Protein AF-A0A7J9FR59-F1 (afdb_monomer_lite)

Structure (mmCIF, N/CA/C/O backbone):
data_AF-A0A7J9FR59-F1
#
_entry.id   AF-A0A7J9FR59-F1
#
loop_
_atom_site.group_PDB
_atom_site.id
_atom_site.type_symbol
_atom_site.label_atom_id
_atom_site.label_alt_id
_atom_site.label_comp_id
_atom_site.label_asym_id
_atom_site.label_entity_id
_atom_site.label_seq_id
_atom_site.pdbx_PDB_ins_code
_atom_site.Cartn_x
_atom_site.Cartn_y
_atom_site.Cartn_z
_atom_site.occupancy
_atom_site.B_iso_or_equiv
_atom_site.auth_seq_id
_atom_site.auth_comp_id
_atom_site.auth_asym_id
_atom_site.auth_atom_id
_atom_site.pdbx_PDB_model_num
ATOM 1 N N . MET A 1 1 ? 15.427 -19.275 -19.532 1.00 58.72 1 MET A N 1
ATOM 2 C CA . MET A 1 1 ? 14.430 -18.297 -20.026 1.00 58.72 1 MET A CA 1
ATOM 3 C C . MET A 1 1 ? 15.113 -17.372 -21.028 1.00 58.72 1 MET A C 1
ATOM 5 O O . MET A 1 1 ? 15.735 -16.406 -20.618 1.00 58.72 1 MET A O 1
ATOM 9 N N . GLY A 1 2 ? 15.095 -17.702 -22.323 1.00 68.62 2 GLY A N 1
ATOM 10 C CA . GLY A 1 2 ? 15.823 -16.978 -23.386 1.00 68.62 2 GLY A CA 1
ATOM 11 C C . GLY A 1 2 ? 15.203 -15.633 -23.788 1.00 68.62 2 GLY A C 1
ATOM 12 O O . GLY A 1 2 ? 15.113 -15.326 -24.970 1.00 68.62 2 GLY A O 1
ATOM 13 N N . LEU A 1 3 ? 14.715 -14.870 -22.814 1.00 74.06 3 LEU A N 1
ATOM 14 C CA . LEU A 1 3 ? 14.190 -13.526 -23.009 1.00 74.06 3 LEU A CA 1
ATOM 15 C C . LEU A 1 3 ? 15.331 -12.520 -22.864 1.00 74.06 3 LEU A C 1
ATOM 17 O O . LEU A 1 3 ? 16.147 -12.633 -21.952 1.00 74.06 3 LEU A O 1
ATOM 21 N N . SER A 1 4 ? 15.382 -11.520 -23.743 1.00 79.12 4 SER A N 1
ATOM 22 C CA . SER A 1 4 ? 16.393 -10.467 -23.664 1.00 79.12 4 SER A CA 1
ATOM 23 C C . SER A 1 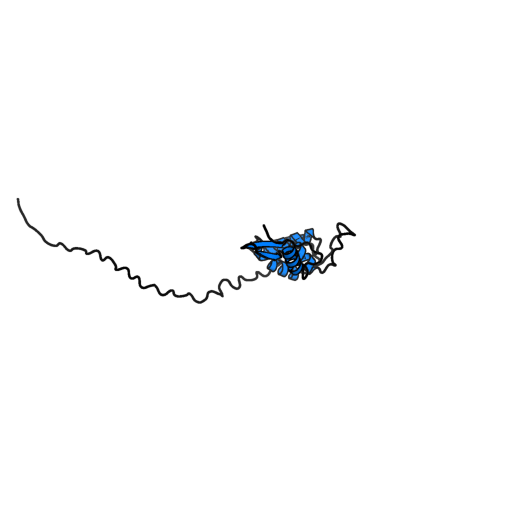4 ? 16.167 -9.604 -22.411 1.00 79.12 4 SER A C 1
ATOM 25 O O . SER A 1 4 ? 15.122 -8.947 -22.331 1.00 79.12 4 SER A O 1
ATOM 27 N N . PRO A 1 5 ? 17.136 -9.517 -21.480 1.00 83.06 5 PRO A N 1
ATOM 28 C CA . PRO A 1 5 ? 16.997 -8.717 -20.260 1.00 83.06 5 PRO A CA 1
ATOM 29 C C . PRO A 1 5 ? 16.772 -7.227 -20.538 1.00 83.06 5 PRO A C 1
ATOM 31 O O . PRO A 1 5 ? 16.084 -6.558 -19.777 1.00 83.06 5 PRO A O 1
ATOM 34 N N . LYS A 1 6 ? 17.306 -6.722 -21.660 1.00 84.81 6 LYS A N 1
ATOM 35 C CA . LYS A 1 6 ? 17.142 -5.324 -22.085 1.00 84.81 6 LYS A CA 1
ATOM 36 C C . LYS A 1 6 ? 15.676 -4.962 -22.344 1.00 84.81 6 LYS A C 1
ATOM 38 O O . LYS A 1 6 ? 15.198 -3.989 -21.779 1.00 84.81 6 LYS A O 1
ATOM 43 N N . LYS A 1 7 ? 14.948 -5.784 -23.112 1.00 83.19 7 LYS A N 1
ATOM 44 C CA . LYS A 1 7 ? 13.527 -5.532 -23.422 1.00 83.19 7 LYS A CA 1
ATOM 45 C C . LYS A 1 7 ? 12.656 -5.569 -22.166 1.00 83.19 7 LYS A C 1
ATOM 47 O O . LYS A 1 7 ? 11.886 -4.653 -21.933 1.00 83.19 7 LYS A O 1
ATOM 52 N N . ILE A 1 8 ? 12.859 -6.571 -21.305 1.00 83.69 8 ILE A N 1
ATOM 53 C CA . ILE A 1 8 ? 12.126 -6.671 -20.033 1.00 83.69 8 ILE A CA 1
ATOM 54 C C . ILE A 1 8 ? 12.441 -5.474 -19.125 1.00 83.69 8 ILE A C 1
ATOM 56 O O . ILE A 1 8 ? 11.540 -4.939 -18.490 1.00 83.69 8 ILE A O 1
ATOM 60 N N . GLY A 1 9 ? 13.702 -5.037 -19.071 1.00 85.31 9 GLY A N 1
ATOM 61 C CA . GLY A 1 9 ? 14.099 -3.858 -18.302 1.00 85.31 9 GLY A CA 1
ATOM 62 C C . GLY A 1 9 ? 13.425 -2.574 -18.789 1.00 85.31 9 GLY A C 1
ATOM 63 O O . GLY A 1 9 ? 12.945 -1.796 -17.970 1.00 85.31 9 GLY A O 1
ATOM 64 N N . GLU A 1 10 ? 13.340 -2.374 -20.106 1.00 85.00 10 GLU A N 1
ATOM 65 C CA . GLU A 1 10 ? 12.640 -1.231 -20.702 1.00 85.00 10 GLU A CA 1
ATOM 66 C C . GLU A 1 10 ? 11.130 -1.267 -20.443 1.00 85.00 10 GLU A C 1
ATOM 68 O O . GLU A 1 10 ? 10.549 -0.237 -20.107 1.00 85.00 10 GLU A O 1
ATOM 73 N N . ASP A 1 11 ? 10.493 -2.433 -20.555 1.00 83.75 11 ASP A N 1
ATOM 74 C CA . ASP A 1 11 ? 9.050 -2.574 -20.331 1.00 83.75 11 ASP A CA 1
ATOM 75 C C . ASP A 1 11 ? 8.687 -2.377 -18.851 1.00 83.75 11 ASP A C 1
ATOM 77 O O . ASP A 1 11 ? 7.746 -1.647 -18.534 1.00 83.75 11 ASP A O 1
ATOM 81 N N . ILE A 1 12 ? 9.503 -2.910 -17.931 1.00 84.12 12 ILE A N 1
ATOM 82 C CA . ILE A 1 12 ? 9.369 -2.631 -16.494 1.00 84.12 12 ILE A CA 1
ATOM 83 C C . ILE A 1 12 ? 9.545 -1.136 -16.222 1.00 84.12 12 ILE A C 1
ATOM 85 O O . ILE A 1 12 ? 8.762 -0.560 -15.466 1.00 84.12 12 ILE A O 1
ATOM 89 N N . ALA A 1 13 ? 10.546 -0.487 -16.823 1.00 82.12 13 ALA A N 1
ATOM 90 C CA . ALA A 1 13 ? 10.777 0.939 -16.623 1.00 82.12 13 ALA A CA 1
ATOM 91 C C . ALA A 1 13 ? 9.597 1.779 -17.136 1.00 82.12 13 ALA A C 1
ATOM 93 O O . ALA A 1 13 ? 9.159 2.683 -16.436 1.00 82.12 13 ALA A O 1
ATOM 94 N N . LYS A 1 14 ? 9.024 1.461 -18.303 1.00 82.00 14 LYS A N 1
ATOM 95 C CA . LYS A 1 14 ? 7.859 2.178 -18.853 1.00 82.00 14 LYS A CA 1
ATOM 96 C C . LYS A 1 14 ? 6.619 2.069 -17.964 1.00 82.00 14 LYS A C 1
ATOM 98 O O . LYS A 1 14 ? 5.933 3.073 -17.775 1.00 82.00 14 LYS A O 1
ATOM 103 N N . GLU A 1 15 ? 6.330 0.884 -17.426 1.00 80.88 15 GLU A N 1
ATOM 104 C CA . GLU A 1 15 ? 5.170 0.678 -16.548 1.00 80.88 15 GLU A CA 1
ATOM 105 C C . GLU A 1 15 ? 5.378 1.262 -15.145 1.00 80.88 15 GLU A C 1
ATOM 107 O O . GLU A 1 15 ? 4.453 1.825 -14.565 1.00 80.88 15 GLU A O 1
ATOM 112 N N . THR A 1 16 ? 6.590 1.168 -14.591 1.00 79.31 16 THR A N 1
ATOM 113 C CA . THR A 1 16 ? 6.862 1.622 -13.216 1.00 79.31 16 THR A CA 1
ATOM 114 C C . THR A 1 16 ? 7.204 3.110 -13.118 1.00 79.31 16 THR A C 1
ATOM 116 O O . THR A 1 16 ? 6.874 3.740 -12.115 1.00 79.31 16 THR A O 1
ATOM 119 N N . ALA A 1 17 ? 7.814 3.712 -14.144 1.00 70.50 17 ALA A N 1
ATOM 120 C CA . ALA A 1 17 ? 8.339 5.078 -14.056 1.00 70.50 17 ALA A CA 1
ATOM 121 C C . ALA A 1 17 ? 7.264 6.170 -13.971 1.00 70.50 17 ALA A C 1
ATOM 123 O O . ALA A 1 17 ? 7.570 7.260 -13.495 1.00 70.50 17 ALA A O 1
ATOM 124 N N . LYS A 1 18 ? 6.031 5.910 -14.427 1.00 70.00 18 LYS A N 1
ATOM 125 C CA . LYS A 1 18 ? 4.971 6.934 -14.455 1.00 70.00 18 LYS A CA 1
ATOM 126 C C . LYS A 1 18 ? 4.386 7.219 -13.075 1.00 70.00 18 LYS A C 1
ATOM 128 O O . LYS A 1 18 ? 4.185 8.376 -12.731 1.00 70.00 18 LYS A O 1
ATOM 133 N N . GLU A 1 19 ? 4.119 6.175 -12.295 1.00 70.81 19 GLU A N 1
ATOM 134 C CA . GLU A 1 19 ? 3.367 6.300 -11.038 1.00 70.81 19 GLU A CA 1
ATOM 135 C C . GLU A 1 19 ? 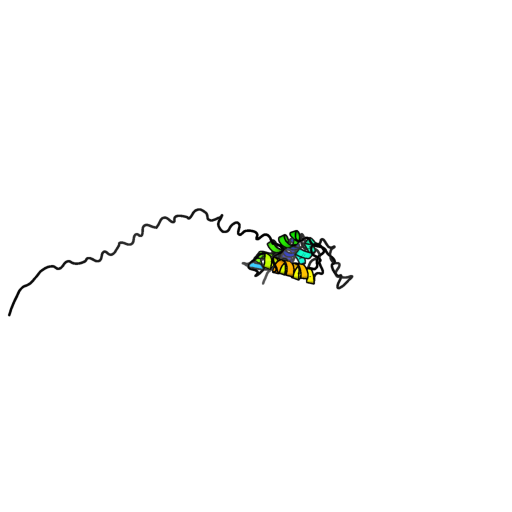4.178 5.981 -9.780 1.00 70.81 19 GLU A C 1
ATOM 137 O O . GLU A 1 19 ? 3.741 6.315 -8.682 1.00 70.81 19 GLU A O 1
ATOM 142 N N . TRP A 1 20 ? 5.345 5.344 -9.914 1.00 74.75 20 TRP A N 1
ATOM 143 C CA . TRP A 1 20 ? 6.057 4.735 -8.783 1.00 74.75 20 TRP A CA 1
ATOM 144 C C . TRP A 1 20 ? 7.499 5.217 -8.626 1.00 74.75 20 TRP A C 1
ATOM 146 O O . TRP A 1 20 ? 8.346 4.535 -8.042 1.00 74.75 20 TRP A O 1
ATOM 156 N N . LYS A 1 21 ? 7.802 6.399 -9.159 1.00 67.94 21 LYS A N 1
ATOM 157 C CA . LYS A 1 21 ? 9.144 6.970 -9.104 1.00 67.94 21 LYS A CA 1
ATOM 158 C C . LYS A 1 21 ? 9.554 7.236 -7.645 1.00 67.94 21 LYS A C 1
ATOM 160 O O . LYS A 1 21 ? 8.764 7.705 -6.834 1.00 67.94 21 LYS A O 1
ATOM 165 N N . GLY A 1 22 ? 10.770 6.823 -7.282 1.00 70.06 22 GLY A N 1
ATOM 166 C CA . GLY A 1 22 ? 11.289 6.938 -5.911 1.00 70.06 22 GLY A CA 1
ATOM 167 C C . GLY A 1 22 ? 10.791 5.876 -4.915 1.00 70.06 22 GLY A C 1
ATOM 168 O O . GLY A 1 22 ? 11.334 5.779 -3.812 1.00 70.06 22 GLY A O 1
ATOM 169 N N . LEU A 1 23 ? 9.831 5.026 -5.296 1.00 74.12 23 LEU A N 1
ATOM 170 C CA . LEU A 1 23 ? 9.266 3.968 -4.453 1.00 74.12 23 LEU A CA 1
ATOM 171 C C . LEU A 1 23 ? 9.738 2.580 -4.903 1.00 74.12 23 LEU A C 1
ATOM 173 O O . LEU A 1 23 ? 9.940 2.307 -6.084 1.00 74.12 23 LEU A O 1
ATOM 177 N N . ARG A 1 24 ? 9.921 1.661 -3.945 1.00 72.00 24 ARG A N 1
ATOM 178 C CA . ARG A 1 24 ? 10.180 0.251 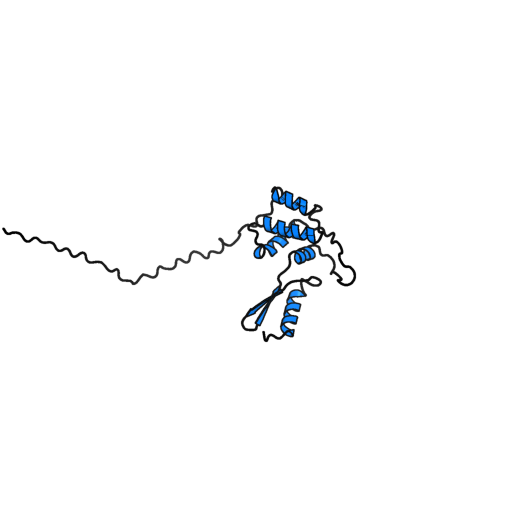-4.273 1.00 72.00 24 ARG A CA 1
ATOM 179 C C . ARG A 1 24 ? 8.856 -0.445 -4.535 1.00 72.00 24 ARG A C 1
ATOM 181 O O . ARG A 1 24 ? 8.066 -0.607 -3.608 1.00 72.00 24 ARG A O 1
ATOM 188 N N . VAL A 1 25 ? 8.666 -0.909 -5.763 1.00 78.88 25 VAL A N 1
ATOM 189 C CA . VAL A 1 25 ? 7.469 -1.649 -6.164 1.00 78.88 25 VAL A CA 1
ATOM 190 C C . VAL A 1 25 ? 7.851 -3.034 -6.659 1.00 78.88 25 VAL A C 1
ATOM 192 O O . VAL A 1 25 ? 8.896 -3.226 -7.283 1.00 78.88 25 VAL A O 1
ATOM 195 N N . THR A 1 26 ? 7.025 -4.017 -6.318 1.00 80.88 26 THR A N 1
ATOM 196 C CA . THR A 1 26 ? 7.175 -5.393 -6.773 1.00 80.88 26 THR A CA 1
ATOM 197 C C . THR A 1 26 ? 6.426 -5.585 -8.084 1.00 80.88 26 THR A C 1
ATOM 199 O O . THR A 1 26 ? 5.358 -5.022 -8.322 1.00 80.88 26 THR A O 1
ATOM 202 N N . VAL A 1 27 ? 7.007 -6.386 -8.967 1.00 83.94 27 VAL A N 1
ATOM 203 C CA . VAL A 1 27 ? 6.471 -6.614 -10.305 1.00 83.94 27 VAL A CA 1
ATOM 204 C C . VAL A 1 27 ? 6.234 -8.104 -10.472 1.00 83.94 27 VAL A C 1
ATOM 206 O O . VAL A 1 27 ? 7.119 -8.915 -10.194 1.00 83.94 27 VAL A O 1
ATOM 209 N N . LYS A 1 28 ? 5.032 -8.472 -10.912 1.00 84.81 28 LYS A N 1
ATOM 210 C CA . LYS A 1 28 ? 4.695 -9.840 -11.290 1.00 84.81 28 LYS A CA 1
ATOM 211 C C . LYS A 1 28 ? 4.943 -9.989 -12.783 1.00 84.81 28 LYS A C 1
ATOM 213 O O . LYS A 1 28 ? 4.293 -9.341 -13.597 1.00 84.81 28 LYS A O 1
ATOM 218 N N . LEU A 1 29 ? 5.888 -10.853 -13.133 1.00 85.38 29 LEU A N 1
ATOM 219 C CA . LEU A 1 29 ? 6.177 -11.211 -14.516 1.00 85.38 29 LEU A CA 1
ATOM 220 C C . LEU A 1 29 ? 5.442 -12.509 -14.843 1.00 85.38 29 LEU A C 1
ATOM 222 O O . LEU A 1 29 ? 5.755 -13.557 -14.280 1.00 85.38 29 LEU A O 1
ATOM 226 N N . THR A 1 30 ? 4.464 -12.442 -15.743 1.00 86.00 30 THR A N 1
ATOM 227 C CA . THR A 1 30 ? 3.792 -13.637 -16.271 1.00 86.00 30 THR A CA 1
ATOM 228 C C . THR A 1 30 ? 4.413 -13.965 -17.619 1.00 86.00 30 THR A C 1
ATOM 230 O O . THR A 1 30 ? 4.320 -13.176 -18.556 1.00 86.00 30 THR A O 1
ATOM 233 N N . VAL A 1 31 ? 5.078 -15.115 -17.717 1.00 84.50 31 VAL A N 1
ATOM 234 C CA . VAL A 1 31 ? 5.711 -15.561 -18.963 1.00 84.50 31 VAL A CA 1
ATOM 235 C C . VAL A 1 31 ? 4.776 -16.532 -19.672 1.00 84.50 31 VAL A C 1
ATOM 237 O O . VAL A 1 31 ? 4.457 -17.587 -19.132 1.00 84.50 31 VAL A O 1
ATOM 240 N N . GLN A 1 32 ? 4.365 -16.192 -20.890 1.00 84.50 32 GLN A N 1
ATOM 241 C CA . GLN A 1 32 ? 3.609 -17.072 -21.783 1.00 84.50 32 GLN A CA 1
ATOM 242 C C . GLN A 1 32 ? 4.302 -17.087 -23.144 1.00 84.50 32 GLN A C 1
ATOM 244 O O . GLN A 1 32 ? 4.684 -16.037 -23.646 1.00 84.50 32 GLN A O 1
ATOM 249 N N . ASN A 1 33 ? 4.517 -18.266 -23.736 1.00 86.62 33 ASN A N 1
ATOM 250 C CA . ASN A 1 33 ? 5.099 -18.413 -25.081 1.00 86.62 33 ASN A CA 1
ATOM 251 C C . ASN A 1 33 ? 6.378 -17.578 -25.327 1.00 86.62 33 ASN A C 1
ATOM 253 O O . ASN A 1 33 ? 6.542 -16.967 -26.379 1.00 86.62 33 ASN A O 1
ATOM 257 N N . ARG A 1 34 ? 7.296 -17.531 -24.344 1.00 76.50 34 ARG A N 1
ATOM 258 C CA . ARG A 1 34 ? 8.530 -16.708 -24.368 1.00 76.50 34 ARG A CA 1
ATOM 259 C C . ARG A 1 34 ? 8.295 -15.198 -24.535 1.00 76.50 34 ARG A C 1
ATOM 261 O O . ARG A 1 34 ? 9.217 -14.488 -24.919 1.00 76.50 34 ARG A O 1
ATOM 268 N N . GLN A 1 35 ? 7.106 -14.703 -24.213 1.00 79.12 35 GLN A N 1
ATOM 269 C CA . GLN A 1 35 ? 6.797 -13.288 -24.048 1.00 79.12 35 GLN A CA 1
ATOM 270 C C . GLN A 1 35 ? 6.524 -13.025 -22.566 1.00 79.12 35 GLN A C 1
ATOM 272 O O . GLN A 1 35 ? 5.873 -13.823 -21.889 1.00 79.12 35 GLN A O 1
ATOM 277 N N . ALA A 1 36 ? 7.076 -11.935 -22.040 1.00 81.06 36 ALA A N 1
ATOM 278 C CA . ALA A 1 36 ? 6.876 -11.537 -20.654 1.00 81.06 36 ALA A CA 1
ATOM 279 C C . ALA A 1 36 ? 5.806 -10.447 -20.609 1.00 81.06 36 ALA A C 1
ATOM 281 O O . ALA A 1 36 ? 6.012 -9.364 -21.147 1.00 81.06 36 ALA A O 1
ATOM 282 N N . LYS A 1 37 ? 4.678 -10.729 -19.956 1.00 83.19 37 LYS A N 1
ATOM 283 C CA . LYS A 1 37 ? 3.718 -9.701 -19.567 1.00 83.19 37 LYS A CA 1
ATOM 284 C C . LYS A 1 37 ? 4.118 -9.177 -18.197 1.00 83.19 37 LYS A C 1
ATOM 286 O O . LYS A 1 37 ? 4.224 -9.945 -17.235 1.00 83.19 37 LYS A O 1
ATOM 291 N N . VAL A 1 38 ? 4.360 -7.878 -18.134 1.00 83.50 38 VAL A N 1
ATOM 292 C CA . VAL A 1 38 ? 4.685 -7.172 -16.904 1.00 83.50 38 VAL A CA 1
ATOM 293 C C . VAL A 1 38 ? 3.370 -6.739 -16.250 1.00 83.50 38 VAL A C 1
ATOM 295 O O . VAL A 1 38 ? 2.386 -6.419 -16.914 1.00 83.50 38 VAL A O 1
ATOM 298 N N . THR A 1 39 ? 3.262 -6.907 -14.938 1.00 84.00 39 THR A N 1
ATOM 299 C CA . THR A 1 39 ? 2.125 -6.406 -14.167 1.00 84.00 39 THR A CA 1
ATOM 300 C C . THR A 1 39 ? 2.664 -5.855 -12.866 1.00 84.00 39 THR A C 1
ATOM 302 O O . THR A 1 39 ? 3.281 -6.573 -12.073 1.00 84.00 39 THR A O 1
ATOM 305 N N . VAL A 1 40 ? 2.455 -4.563 -12.653 1.00 82.62 40 VAL A N 1
ATOM 306 C CA . VAL A 1 40 ? 2.886 -3.886 -11.436 1.00 82.62 40 VAL A CA 1
ATOM 307 C C . VAL A 1 40 ? 1.947 -4.276 -10.299 1.00 82.62 40 VAL A C 1
ATOM 309 O O . VAL A 1 40 ? 0.728 -4.172 -10.409 1.00 82.62 40 VAL A O 1
ATOM 312 N N . VAL A 1 41 ? 2.525 -4.763 -9.206 1.00 80.50 41 VAL A N 1
ATOM 313 C CA . VAL A 1 41 ? 1.795 -5.225 -8.027 1.00 80.50 41 VAL A CA 1
ATOM 314 C C . VAL A 1 41 ? 2.074 -4.209 -6.917 1.00 80.50 41 VAL A C 1
ATOM 316 O O . VAL A 1 41 ? 3.130 -4.268 -6.287 1.00 80.50 41 VAL A O 1
ATOM 319 N N . PRO A 1 42 ? 1.172 -3.241 -6.670 1.00 80.94 42 PRO A N 1
ATOM 320 C CA . PRO A 1 42 ? 1.433 -2.187 -5.695 1.00 80.94 42 PRO A CA 1
ATOM 321 C C . PRO A 1 42 ? 1.499 -2.764 -4.279 1.00 80.94 42 PRO A C 1
ATOM 323 O O . PRO A 1 42 ? 0.766 -3.695 -3.946 1.00 80.94 42 PRO A O 1
ATOM 326 N N . SER A 1 43 ? 2.385 -2.242 -3.436 1.00 83.44 43 SER A N 1
ATOM 327 C CA . SER A 1 43 ? 2.411 -2.571 -2.005 1.00 83.44 43 SER A CA 1
ATOM 328 C C . SER A 1 43 ? 1.468 -1.643 -1.237 1.00 83.44 43 SER A C 1
ATOM 330 O O . SER A 1 43 ? 1.311 -0.489 -1.630 1.00 83.44 43 SER A O 1
ATOM 332 N N . ALA A 1 44 ? 0.913 -2.112 -0.117 1.00 82.56 44 ALA A N 1
ATOM 333 C CA . ALA A 1 44 ? 0.101 -1.296 0.788 1.00 82.56 44 ALA A CA 1
ATOM 334 C C . ALA A 1 44 ? 0.840 -0.020 1.206 1.00 82.56 44 ALA A C 1
ATOM 336 O O . ALA A 1 44 ? 0.351 1.088 1.016 1.00 82.56 44 ALA A O 1
ATOM 337 N N . ALA A 1 45 ? 2.093 -0.174 1.639 1.00 81.06 45 ALA A N 1
ATOM 338 C CA . ALA A 1 45 ? 2.945 0.951 2.007 1.00 81.06 45 ALA A CA 1
ATOM 339 C C . ALA A 1 45 ? 3.210 1.905 0.829 1.00 81.06 45 ALA A C 1
ATOM 341 O O . ALA A 1 45 ? 3.322 3.107 1.028 1.00 81.06 45 ALA A O 1
ATOM 342 N N . ALA A 1 46 ? 3.290 1.393 -0.405 1.00 81.56 46 ALA A N 1
ATOM 343 C CA . ALA A 1 46 ? 3.509 2.239 -1.578 1.00 81.56 46 ALA A CA 1
ATOM 344 C C . ALA A 1 46 ? 2.274 3.090 -1.910 1.00 81.56 46 ALA A C 1
ATOM 346 O O . ALA A 1 46 ? 2.426 4.236 -2.319 1.00 81.56 46 ALA A O 1
ATOM 347 N N . LEU A 1 47 ? 1.069 2.547 -1.709 1.00 84.12 47 LEU A N 1
ATOM 348 C CA . LEU A 1 47 ? -0.187 3.279 -1.877 1.00 84.12 47 LEU A CA 1
ATOM 349 C C . LEU A 1 47 ? -0.376 4.339 -0.786 1.00 84.12 47 LEU A C 1
ATOM 351 O O . LEU A 1 47 ? -0.740 5.467 -1.097 1.00 84.12 47 LEU A O 1
ATOM 355 N N . VAL A 1 48 ? -0.040 4.014 0.464 1.00 82.31 48 VAL A N 1
ATOM 356 C CA . VAL A 1 48 ? -0.105 4.969 1.583 1.00 82.31 48 VAL A CA 1
ATOM 357 C C . VAL A 1 48 ? 0.875 6.128 1.376 1.00 82.31 48 VAL A C 1
ATOM 359 O O . VAL A 1 48 ? 0.487 7.286 1.476 1.00 82.31 48 VAL A O 1
ATOM 362 N N . ILE A 1 49 ? 2.125 5.851 0.987 1.00 80.75 49 ILE A N 1
ATOM 363 C CA . ILE A 1 49 ? 3.104 6.918 0.705 1.00 80.75 49 ILE A CA 1
ATOM 364 C C . ILE A 1 49 ? 2.672 7.769 -0.504 1.00 80.75 49 ILE A C 1
ATOM 366 O O . ILE A 1 49 ? 2.912 8.975 -0.523 1.00 80.75 49 ILE A O 1
ATOM 370 N N . LYS A 1 50 ? 1.995 7.169 -1.495 1.00 79.44 50 LYS A N 1
ATOM 371 C CA . LYS A 1 50 ? 1.418 7.898 -2.638 1.00 79.44 50 LYS A CA 1
ATOM 372 C C . LYS A 1 50 ? 0.323 8.875 -2.190 1.00 79.44 50 LYS A C 1
ATOM 374 O O . LYS A 1 50 ? 0.316 10.009 -2.662 1.00 79.44 50 LYS A O 1
ATOM 379 N N . ALA A 1 51 ? -0.557 8.463 -1.276 1.00 78.56 51 ALA A N 1
ATOM 380 C CA . ALA A 1 51 ? -1.611 9.319 -0.726 1.00 78.56 51 ALA A CA 1
ATOM 381 C C . ALA A 1 51 ? -1.049 10.476 0.117 1.00 78.56 51 ALA A C 1
ATOM 383 O O . ALA A 1 51 ? -1.524 11.603 0.021 1.00 78.56 51 ALA A O 1
ATOM 384 N N . LEU A 1 52 ? 0.037 10.231 0.854 1.00 74.50 52 LEU A N 1
ATOM 385 C CA . LEU A 1 52 ? 0.687 11.239 1.697 1.00 74.50 52 LEU A CA 1
ATOM 386 C C . LEU A 1 52 ? 1.480 12.299 0.917 1.00 74.50 52 LEU A C 1
ATOM 388 O O . LEU A 1 52 ? 1.914 13.283 1.512 1.00 74.50 52 LEU A O 1
ATOM 392 N N . LYS A 1 53 ? 1.676 12.118 -0.401 1.00 69.62 53 LYS A N 1
ATOM 393 C CA . LYS A 1 53 ? 2.425 13.036 -1.289 1.00 69.62 53 LYS A CA 1
ATOM 394 C C . LYS A 1 53 ? 3.776 13.477 -0.711 1.00 69.62 53 LYS A C 1
ATOM 396 O O . LYS A 1 53 ? 4.251 14.581 -0.979 1.00 69.62 53 LYS A O 1
ATOM 401 N N . GLU A 1 54 ? 4.404 12.625 0.091 1.00 62.38 54 GLU A N 1
ATOM 402 C CA . GLU A 1 54 ? 5.689 12.949 0.692 1.00 62.38 54 GLU A CA 1
ATOM 403 C C . GLU A 1 54 ? 6.793 12.950 -0.379 1.00 62.38 54 GLU A C 1
ATOM 405 O O . GLU A 1 54 ? 6.760 12.139 -1.312 1.00 62.38 54 GLU A O 1
ATOM 410 N N . PRO A 1 55 ? 7.770 13.871 -0.282 1.00 55.44 55 PRO A N 1
ATOM 411 C CA . PRO A 1 55 ? 8.782 14.067 -1.314 1.00 55.44 55 PRO A CA 1
ATOM 412 C C . PRO A 1 55 ? 9.619 12.805 -1.558 1.00 55.44 55 PRO A C 1
ATOM 414 O O . PRO A 1 55 ? 9.911 12.045 -0.630 1.00 55.44 55 PRO A O 1
ATOM 417 N N . GLU A 1 56 ? 10.028 12.606 -2.822 1.00 54.94 56 GLU A N 1
ATOM 418 C CA . GLU A 1 56 ? 10.836 11.465 -3.276 1.00 54.94 56 GLU A CA 1
ATOM 419 C C . GLU A 1 56 ? 11.985 11.186 -2.300 1.00 54.94 56 GLU A C 1
ATOM 421 O O . GLU A 1 56 ? 12.888 12.000 -2.092 1.00 54.94 56 GLU A O 1
ATOM 426 N N . ARG A 1 57 ? 11.945 10.003 -1.682 1.00 59.84 57 ARG A N 1
ATOM 427 C CA . ARG A 1 57 ? 12.913 9.612 -0.665 1.00 59.84 57 ARG A CA 1
ATOM 428 C C . ARG A 1 57 ? 14.316 9.528 -1.257 1.00 59.84 57 ARG A C 1
ATOM 430 O O . ARG A 1 57 ? 14.670 8.571 -1.950 1.00 59.84 57 ARG A O 1
ATOM 437 N N . ASP A 1 58 ? 15.163 10.455 -0.840 1.00 53.25 58 ASP A N 1
ATOM 438 C CA . ASP A 1 58 ? 16.582 10.455 -1.160 1.00 53.25 58 ASP A CA 1
ATOM 439 C C . ASP A 1 58 ? 17.321 9.428 -0.277 1.00 53.25 58 ASP A C 1
ATOM 441 O O . ASP A 1 58 ? 17.730 9.681 0.860 1.00 53.25 58 ASP A O 1
ATOM 445 N N . ARG A 1 59 ? 17.463 8.198 -0.786 1.00 57.00 59 ARG A N 1
ATOM 446 C CA . ARG A 1 59 ? 18.003 7.027 -0.058 1.00 57.00 59 ARG A CA 1
ATOM 447 C C . ARG A 1 59 ? 19.422 7.197 0.508 1.00 57.00 59 ARG A C 1
ATOM 449 O O . ARG A 1 59 ? 19.850 6.349 1.291 1.00 57.00 59 ARG A O 1
ATOM 456 N N . LYS A 1 60 ? 20.159 8.231 0.093 1.00 58.06 60 LYS A N 1
ATOM 457 C CA . LYS A 1 60 ? 21.578 8.431 0.429 1.00 58.06 60 LYS A CA 1
ATOM 458 C C . LYS A 1 60 ? 21.837 9.281 1.675 1.00 58.06 60 LYS A C 1
ATOM 460 O O . LYS A 1 60 ? 22.916 9.141 2.236 1.00 58.06 60 LYS A O 1
ATOM 465 N N . LYS A 1 61 ? 20.906 10.138 2.109 1.00 56.38 61 LYS A N 1
ATOM 466 C CA . LYS A 1 61 ? 21.198 11.138 3.157 1.00 56.38 61 LYS A CA 1
ATOM 467 C C . LYS A 1 61 ? 20.714 10.762 4.554 1.00 56.38 61 LYS A C 1
ATOM 469 O O . LYS A 1 61 ? 21.395 11.088 5.519 1.00 56.38 61 LYS A O 1
ATOM 474 N N . THR A 1 62 ? 19.618 10.018 4.688 1.00 47.41 62 THR A N 1
ATOM 475 C CA . THR A 1 62 ? 19.081 9.718 6.024 1.00 47.41 62 THR A CA 1
ATOM 476 C C . THR A 1 62 ? 18.364 8.374 6.053 1.00 47.41 62 THR A C 1
ATOM 478 O O . THR A 1 62 ? 17.438 8.093 5.287 1.00 47.41 62 THR A O 1
ATOM 481 N N . LYS A 1 63 ? 18.826 7.499 6.949 1.00 53.22 63 LYS A N 1
ATOM 482 C CA . LYS A 1 63 ? 18.147 6.251 7.297 1.00 53.22 63 LYS A CA 1
ATOM 483 C C . LYS A 1 63 ? 17.137 6.583 8.401 1.00 53.22 63 LYS A C 1
ATOM 485 O O . LYS A 1 63 ? 17.498 7.262 9.351 1.00 53.22 63 LYS A O 1
ATOM 490 N N . ASN A 1 64 ? 15.907 6.082 8.278 1.00 54.12 64 ASN A N 1
ATOM 491 C CA . ASN A 1 64 ? 14.875 6.162 9.320 1.00 54.12 64 ASN A CA 1
ATOM 492 C C . ASN A 1 64 ? 14.307 7.572 9.613 1.00 54.12 64 ASN A C 1
ATOM 494 O O . ASN A 1 64 ? 14.229 7.985 10.766 1.00 54.12 64 ASN A O 1
ATOM 498 N N . ILE A 1 65 ? 13.883 8.313 8.583 1.00 55.44 65 ILE A N 1
ATOM 499 C CA . ILE A 1 65 ? 13.024 9.490 8.802 1.00 55.44 65 ILE A CA 1
ATOM 500 C C . ILE A 1 65 ? 11.642 8.965 9.208 1.00 55.44 65 ILE A C 1
ATOM 502 O O . ILE A 1 65 ? 11.076 8.138 8.495 1.00 55.44 65 ILE A O 1
ATOM 506 N N . LYS A 1 66 ? 11.142 9.391 10.373 1.00 57.78 66 LYS A N 1
ATOM 507 C CA . LYS A 1 66 ? 9.764 9.127 10.800 1.00 57.78 66 LYS A CA 1
ATOM 508 C C . LYS A 1 66 ? 8.840 9.960 9.914 1.00 57.78 66 LYS A C 1
ATOM 510 O O . LYS A 1 66 ? 8.989 11.179 9.860 1.00 57.78 66 LYS A O 1
ATOM 515 N N . HIS A 1 67 ? 7.949 9.296 9.196 1.00 58.97 67 HIS A N 1
ATOM 516 C CA . HIS A 1 67 ? 6.974 9.936 8.327 1.00 58.97 67 HIS A CA 1
ATOM 517 C C . HIS A 1 67 ? 5.802 10.402 9.194 1.00 58.97 67 HIS A C 1
ATOM 519 O O . HIS A 1 67 ? 4.980 9.581 9.571 1.00 58.97 67 HIS A O 1
ATOM 525 N N . ASN A 1 68 ? 5.736 11.688 9.552 1.00 61.75 68 ASN A N 1
ATOM 526 C CA . ASN A 1 68 ? 4.578 12.271 10.250 1.00 61.75 68 ASN A CA 1
ATOM 527 C C . ASN A 1 68 ? 3.516 12.713 9.226 1.00 61.75 68 ASN A C 1
ATOM 529 O O . ASN A 1 68 ? 3.113 13.875 9.186 1.00 61.75 68 ASN A O 1
ATOM 533 N N . GLY A 1 69 ? 3.130 11.803 8.336 1.00 69.94 69 GLY A N 1
ATOM 534 C CA . GLY A 1 69 ? 2.092 12.050 7.345 1.00 69.94 69 GLY A CA 1
ATOM 535 C C . GLY A 1 69 ? 0.706 11.834 7.951 1.00 69.94 69 GLY A C 1
ATOM 536 O O . GLY A 1 69 ? 0.481 10.806 8.589 1.00 69.94 69 GLY A O 1
ATOM 537 N N . ASN A 1 70 ? -0.214 12.777 7.742 1.00 81.38 70 ASN A N 1
ATOM 538 C CA . ASN A 1 70 ? -1.625 12.609 8.089 1.00 81.38 70 ASN A CA 1
ATOM 539 C C . ASN A 1 70 ? -2.415 12.182 6.847 1.00 81.38 70 ASN A C 1
ATOM 541 O O . ASN A 1 70 ? -2.310 12.839 5.811 1.00 81.38 70 ASN A O 1
ATOM 545 N N . ILE A 1 71 ? -3.195 11.109 6.955 1.00 83.12 71 ILE A N 1
ATOM 546 C CA . ILE A 1 71 ? -4.071 10.608 5.887 1.00 83.12 71 ILE A CA 1
ATOM 547 C C . ILE A 1 71 ? -5.538 10.710 6.321 1.00 83.12 71 ILE A C 1
ATOM 549 O O . ILE A 1 71 ? -5.833 10.583 7.510 1.00 83.12 71 ILE A O 1
ATOM 553 N N . SER A 1 72 ? -6.445 10.953 5.373 1.00 86.31 72 SER A N 1
ATOM 554 C CA . SER A 1 72 ? -7.886 10.943 5.648 1.00 86.31 72 SER A CA 1
ATOM 555 C C . SER A 1 72 ? -8.432 9.513 5.674 1.00 86.31 72 SER A C 1
ATOM 557 O O . SER A 1 72 ? -7.887 8.622 5.012 1.00 86.31 72 SER A O 1
ATOM 559 N N . LEU A 1 73 ? -9.516 9.264 6.414 1.00 82.06 73 LEU A N 1
ATOM 560 C CA . LEU A 1 73 ? -10.210 7.971 6.358 1.00 82.06 73 LEU A CA 1
ATOM 561 C C . LEU A 1 73 ? -10.727 7.633 4.947 1.00 82.06 73 LEU A C 1
ATOM 563 O O . LEU A 1 73 ? -10.726 6.459 4.572 1.00 82.06 73 LEU A O 1
ATOM 567 N N . ASP A 1 74 ? -11.092 8.632 4.141 1.00 85.31 74 ASP A N 1
ATOM 568 C CA . ASP A 1 74 ? -11.560 8.434 2.764 1.00 85.31 74 ASP A CA 1
ATOM 569 C C . ASP A 1 74 ? -10.457 7.859 1.862 1.00 85.31 74 ASP A C 1
ATOM 571 O O . ASP A 1 74 ? -10.670 6.855 1.176 1.00 85.31 74 ASP A O 1
ATOM 575 N N . ASP A 1 75 ? -9.238 8.402 1.946 1.00 86.06 75 ASP A N 1
ATOM 576 C CA . ASP A 1 75 ? -8.077 7.878 1.213 1.00 86.06 75 ASP A CA 1
ATOM 577 C C . ASP A 1 75 ? -7.764 6.428 1.627 1.00 86.06 75 ASP A C 1
ATOM 579 O O . ASP A 1 75 ? -7.402 5.584 0.802 1.00 86.06 75 ASP A O 1
ATOM 583 N N . VAL A 1 76 ? -7.925 6.101 2.915 1.00 85.69 76 VAL A N 1
ATOM 584 C CA . VAL A 1 76 ? -7.736 4.733 3.424 1.00 85.69 76 VAL A CA 1
ATOM 585 C C . VAL A 1 76 ? -8.766 3.779 2.816 1.00 85.69 76 VAL A C 1
ATOM 587 O O . VAL A 1 76 ? -8.415 2.651 2.453 1.00 85.69 76 VAL A O 1
ATOM 590 N N . ILE A 1 77 ? -10.017 4.216 2.667 1.00 85.94 77 ILE A N 1
ATOM 591 C CA . ILE A 1 77 ? -11.085 3.425 2.047 1.00 85.94 77 ILE A CA 1
ATOM 592 C C . ILE A 1 77 ? -10.793 3.198 0.558 1.00 85.94 77 ILE A C 1
ATOM 594 O O . ILE A 1 77 ? -10.937 2.073 0.073 1.00 85.94 77 ILE A O 1
ATOM 598 N N . GLU A 1 78 ? -10.323 4.209 -0.173 1.00 86.94 78 GLU A N 1
ATOM 599 C CA . GLU A 1 78 ? -9.933 4.055 -1.581 1.00 86.94 78 GLU A CA 1
ATOM 600 C C . GLU A 1 78 ? -8.772 3.068 -1.758 1.00 86.94 78 GLU A C 1
ATOM 602 O O . GLU A 1 78 ? -8.827 2.161 -2.597 1.00 86.94 78 GLU A O 1
ATOM 607 N N . ILE A 1 79 ? -7.738 3.180 -0.919 1.00 86.88 79 ILE A N 1
ATOM 608 C CA . ILE A 1 79 ? -6.603 2.249 -0.915 1.00 86.88 79 ILE A CA 1
ATOM 609 C C . ILE A 1 79 ? -7.081 0.825 -0.603 1.00 86.88 79 ILE A C 1
ATOM 611 O O . ILE A 1 79 ? -6.647 -0.136 -1.251 1.00 86.88 79 ILE A O 1
ATOM 615 N N . ALA A 1 80 ? -7.999 0.676 0.355 1.00 86.75 80 ALA A N 1
ATOM 616 C CA . ALA A 1 80 ? -8.571 -0.613 0.718 1.00 86.75 80 ALA A CA 1
ATOM 617 C C . ALA A 1 80 ? -9.329 -1.259 -0.456 1.00 86.75 80 ALA A C 1
ATOM 619 O O . ALA A 1 80 ? -9.182 -2.462 -0.681 1.00 86.75 80 ALA A O 1
ATOM 620 N N . LYS A 1 81 ? -10.064 -0.483 -1.265 1.00 85.81 81 LYS A N 1
ATOM 621 C CA . LYS A 1 81 ? -10.743 -0.991 -2.473 1.00 85.81 81 LYS A CA 1
ATOM 622 C C . LYS A 1 81 ? -9.755 -1.530 -3.505 1.00 85.81 81 LYS A C 1
ATOM 624 O O . LYS A 1 81 ? -9.934 -2.637 -4.010 1.00 85.81 81 LYS A O 1
ATOM 629 N N . VAL A 1 82 ? -8.666 -0.803 -3.763 1.00 85.81 82 VAL A N 1
ATOM 630 C CA . VAL A 1 82 ? -7.610 -1.242 -4.696 1.00 85.81 82 VAL A CA 1
ATOM 631 C C . VAL A 1 82 ? -6.926 -2.525 -4.210 1.00 85.81 82 VAL A C 1
ATOM 633 O O . VAL A 1 82 ? -6.539 -3.376 -5.014 1.00 85.81 82 VAL A O 1
ATOM 636 N N . MET A 1 83 ? -6.781 -2.693 -2.893 1.00 84.50 83 MET A N 1
ATOM 637 C CA . MET A 1 83 ? -6.150 -3.871 -2.292 1.00 84.50 83 MET A CA 1
ATOM 638 C C . MET A 1 83 ? -7.084 -5.057 -2.053 1.00 84.50 83 MET A C 1
ATOM 640 O O . MET A 1 83 ? -6.590 -6.176 -1.888 1.00 84.50 83 MET A O 1
ATOM 644 N N . LYS A 1 84 ? -8.403 -4.862 -2.121 1.00 82.44 84 LYS A N 1
ATOM 645 C CA . LYS A 1 84 ? -9.408 -5.909 -1.912 1.00 82.44 84 LYS A CA 1
ATOM 646 C C . LYS A 1 84 ? -9.155 -7.225 -2.666 1.00 82.44 84 LYS A C 1
ATOM 648 O O . LYS A 1 84 ? -9.270 -8.263 -2.022 1.00 82.44 84 LYS A O 1
ATOM 653 N N . PRO A 1 85 ? -8.758 -7.255 -3.958 1.00 84.12 85 PRO A N 1
ATOM 654 C CA . PRO A 1 85 ? -8.498 -8.520 -4.655 1.00 84.12 85 PRO A CA 1
ATOM 655 C C . PRO A 1 85 ? -7.263 -9.281 -4.145 1.00 84.12 85 PRO A C 1
ATOM 657 O O . PRO A 1 85 ? -7.081 -10.447 -4.489 1.00 84.12 85 PRO A O 1
ATOM 660 N N . ARG A 1 86 ? -6.385 -8.640 -3.362 1.00 80.94 86 ARG A N 1
ATOM 661 C CA . ARG A 1 86 ? -5.224 -9.290 -2.735 1.00 80.94 86 ARG A CA 1
ATOM 662 C C . ARG A 1 86 ? -5.488 -9.666 -1.281 1.00 80.94 86 ARG A C 1
ATOM 664 O O . ARG A 1 86 ? -4.934 -10.656 -0.808 1.00 80.94 86 ARG A O 1
ATOM 671 N N . SER A 1 87 ? -6.264 -8.859 -0.573 1.00 80.88 87 SER A N 1
ATOM 672 C CA . SER A 1 87 ? -6.582 -9.103 0.828 1.00 80.88 87 SER A CA 1
ATOM 673 C C . SER A 1 87 ? -7.399 -10.382 0.985 1.00 80.88 87 SER A C 1
ATOM 675 O O . SER A 1 87 ? -8.365 -10.614 0.265 1.00 80.88 87 SER A O 1
ATOM 677 N N . MET A 1 88 ? -7.036 -11.207 1.969 1.00 82.38 88 MET A N 1
ATOM 678 C CA . MET A 1 88 ? -7.786 -12.427 2.309 1.00 82.38 88 MET A CA 1
ATOM 679 C C . MET A 1 88 ? -9.003 -12.136 3.206 1.00 82.38 88 MET A C 1
ATOM 681 O O . MET A 1 88 ? -9.713 -13.050 3.623 1.00 82.38 88 MET A O 1
ATOM 685 N N . ALA A 1 89 ? -9.250 -10.863 3.517 1.00 81.56 89 ALA A N 1
ATOM 686 C CA . ALA A 1 89 ? -10.385 -10.421 4.305 1.00 81.56 89 ALA A CA 1
ATOM 687 C C . ALA A 1 89 ? -11.708 -10.608 3.546 1.00 81.56 89 ALA A C 1
ATOM 689 O O . ALA A 1 89 ? -11.863 -10.149 2.410 1.00 81.56 89 ALA A O 1
ATOM 690 N N . LYS A 1 90 ? -12.694 -11.215 4.216 1.00 81.00 90 LYS A N 1
ATOM 691 C CA . LYS A 1 90 ? -14.062 -11.370 3.696 1.00 81.00 90 LYS A CA 1
ATOM 692 C C . LYS A 1 90 ? -14.719 -10.003 3.488 1.00 81.00 90 LYS A C 1
ATOM 694 O O . LYS A 1 90 ? -15.126 -9.670 2.378 1.00 81.00 90 LYS A O 1
ATOM 699 N N . ASP A 1 91 ? -14.651 -9.146 4.499 1.00 83.81 91 ASP A N 1
ATOM 700 C CA . ASP A 1 91 ? -15.299 -7.832 4.494 1.00 83.81 91 ASP A CA 1
ATOM 701 C C . ASP A 1 91 ? -14.320 -6.698 4.176 1.00 83.81 91 ASP A C 1
ATOM 703 O O . ASP A 1 91 ? -13.105 -6.840 4.338 1.00 83.81 91 ASP A O 1
ATOM 707 N N . LEU A 1 92 ? -14.835 -5.557 3.709 1.00 80.88 92 LEU A N 1
ATOM 708 C CA . LEU A 1 92 ? -14.030 -4.343 3.508 1.00 80.88 92 LEU A CA 1
ATOM 709 C C . LEU A 1 92 ? -13.486 -3.800 4.834 1.00 80.88 92 LEU A C 1
ATOM 711 O O . LEU A 1 92 ? -12.354 -3.328 4.872 1.00 80.88 92 LEU A O 1
ATOM 715 N N . ARG A 1 93 ? -14.226 -3.982 5.938 1.00 83.75 93 ARG A N 1
ATOM 716 C CA . ARG A 1 93 ? -13.768 -3.667 7.303 1.00 83.75 93 ARG A CA 1
ATOM 717 C C . ARG A 1 93 ? -12.443 -4.359 7.642 1.00 83.75 93 ARG A C 1
ATOM 719 O O . ARG A 1 93 ? -11.557 -3.742 8.223 1.00 83.75 93 ARG A O 1
ATOM 726 N N . GLY A 1 94 ? -12.282 -5.623 7.244 1.00 86.31 94 GLY A N 1
ATOM 727 C CA . GLY A 1 94 ? -11.032 -6.360 7.450 1.00 86.31 94 GLY A CA 1
ATOM 728 C C . GLY A 1 94 ? -9.880 -5.792 6.619 1.00 86.31 94 GLY A C 1
ATOM 729 O O . GLY A 1 94 ? -8.785 -5.607 7.140 1.00 86.31 94 GLY A O 1
ATOM 730 N N . THR A 1 95 ? -10.140 -5.431 5.361 1.00 86.62 95 THR A N 1
ATOM 731 C CA . THR A 1 95 ? -9.137 -4.799 4.491 1.00 86.62 95 THR A CA 1
ATOM 732 C C . THR A 1 95 ? -8.712 -3.424 5.013 1.00 86.62 95 THR A C 1
ATOM 734 O O . THR A 1 95 ? -7.523 -3.130 5.037 1.00 86.62 95 THR A O 1
ATOM 737 N N . VAL A 1 96 ? -9.644 -2.603 5.506 1.00 87.56 96 VAL A N 1
ATOM 738 C CA . VAL A 1 96 ? -9.321 -1.304 6.121 1.00 87.56 96 VAL A CA 1
ATOM 739 C C . VAL A 1 96 ? -8.413 -1.483 7.343 1.00 87.56 96 VAL A C 1
ATOM 741 O O . VAL A 1 96 ? -7.416 -0.776 7.460 1.00 87.56 96 VAL A O 1
ATOM 744 N N . LYS A 1 97 ? -8.665 -2.483 8.202 1.00 87.06 97 LYS A N 1
ATOM 745 C CA . LYS A 1 97 ? -7.778 -2.798 9.340 1.00 87.06 97 LYS A CA 1
ATOM 746 C C . LYS A 1 97 ? -6.360 -3.186 8.902 1.00 87.06 97 LYS A C 1
ATOM 748 O O . LYS A 1 97 ? -5.398 -2.783 9.550 1.00 87.06 97 LYS A O 1
ATOM 753 N N . GLU A 1 98 ? -6.209 -3.913 7.793 1.00 88.44 98 GLU A N 1
ATOM 754 C CA . GLU A 1 98 ? -4.887 -4.227 7.224 1.00 88.44 98 GLU A CA 1
ATOM 755 C C . GLU A 1 98 ? -4.143 -2.950 6.788 1.00 88.44 98 GLU A C 1
ATOM 757 O O . GLU A 1 98 ? -2.954 -2.786 7.086 1.00 88.44 98 GLU A O 1
ATOM 762 N N . ILE A 1 99 ? -4.837 -2.014 6.128 1.00 88.50 99 ILE A N 1
ATOM 763 C CA . ILE A 1 99 ? -4.245 -0.729 5.723 1.00 88.50 99 ILE A CA 1
ATOM 764 C C . ILE A 1 99 ? -3.850 0.096 6.948 1.00 88.50 99 ILE A C 1
ATOM 766 O O . ILE A 1 99 ? -2.711 0.557 7.019 1.00 88.50 99 ILE A O 1
ATOM 770 N N . LEU A 1 100 ? -4.728 0.205 7.949 1.00 88.06 100 LEU A N 1
ATOM 771 C CA . LEU A 1 100 ? -4.449 0.914 9.203 1.00 88.06 100 LEU A CA 1
ATOM 772 C C . LEU A 1 100 ? -3.250 0.321 9.953 1.00 88.06 100 LEU A C 1
ATOM 774 O O . LEU A 1 100 ? -2.408 1.062 10.460 1.00 88.06 100 LEU A O 1
ATOM 778 N N . GLY A 1 101 ? -3.106 -1.008 9.965 1.00 88.19 101 GLY A N 1
ATOM 779 C CA . GLY A 1 101 ? -1.917 -1.669 10.505 1.00 88.19 101 GLY A CA 1
ATOM 780 C C . GLY A 1 101 ? -0.638 -1.281 9.754 1.00 88.19 101 GLY A C 1
ATOM 781 O O . GLY A 1 101 ? 0.424 -1.112 10.356 1.00 88.19 101 GLY A O 1
ATOM 782 N N . THR A 1 102 ? -0.742 -1.058 8.444 1.00 86.38 102 THR A N 1
ATOM 783 C CA . THR A 1 102 ? 0.377 -0.572 7.631 1.00 86.38 102 THR A CA 1
ATOM 784 C C . THR A 1 102 ? 0.719 0.883 7.972 1.00 86.38 102 THR A C 1
ATOM 786 O O . THR A 1 102 ? 1.903 1.201 8.101 1.00 86.38 102 THR A O 1
ATOM 789 N N . CYS A 1 103 ? -0.278 1.743 8.212 1.00 85.38 103 CYS A N 1
ATOM 790 C CA . CYS A 1 103 ? -0.082 3.136 8.637 1.00 85.38 103 CYS A CA 1
ATOM 791 C C . CYS A 1 103 ? 0.739 3.242 9.934 1.00 85.38 103 CYS A C 1
ATOM 793 O O . CYS A 1 103 ? 1.660 4.054 9.995 1.00 85.38 103 CYS A O 1
ATOM 795 N N . VAL A 1 104 ? 0.509 2.352 10.914 1.00 85.75 104 VAL A N 1
ATOM 796 C CA . VAL A 1 104 ? 1.317 2.269 12.154 1.00 85.75 104 VAL A CA 1
ATOM 797 C C . VAL A 1 104 ? 2.802 2.075 11.836 1.00 85.75 104 VAL A C 1
ATOM 799 O O . VAL A 1 104 ? 3.663 2.724 12.425 1.00 85.75 104 VAL A O 1
ATOM 802 N N . SER A 1 105 ? 3.115 1.167 10.906 1.00 82.31 105 SER A N 1
ATOM 803 C CA . SER A 1 105 ? 4.501 0.827 10.559 1.00 82.31 105 SER A CA 1
ATOM 804 C C . SER A 1 105 ? 5.218 1.927 9.770 1.00 82.31 105 SER A C 1
ATOM 806 O O . SER A 1 105 ? 6.439 2.055 9.868 1.00 82.31 105 SER A O 1
ATOM 808 N N . VAL A 1 106 ? 4.467 2.721 9.002 1.00 80.19 106 VAL A N 1
ATOM 809 C CA . VAL A 1 106 ? 4.992 3.875 8.259 1.00 80.19 106 VAL A CA 1
ATOM 810 C C . VAL A 1 106 ? 5.143 5.093 9.184 1.00 80.19 106 VAL A C 1
ATOM 812 O O . VAL A 1 106 ? 6.076 5.874 8.999 1.00 80.19 106 VAL A O 1
ATOM 815 N N . GLY A 1 107 ? 4.317 5.189 10.232 1.00 77.50 107 GLY A N 1
ATOM 816 C CA . GLY A 1 107 ? 4.306 6.285 11.207 1.00 77.50 107 GLY A CA 1
ATOM 817 C C . GLY A 1 107 ? 3.212 7.326 10.961 1.00 77.50 107 GLY A C 1
ATOM 818 O O . GLY A 1 107 ? 3.289 8.421 11.504 1.00 77.50 107 GLY A O 1
ATOM 819 N N . CYS A 1 108 ? 2.209 6.994 10.149 1.00 79.12 108 CYS A N 1
ATOM 820 C CA . CYS A 1 108 ? 1.180 7.929 9.708 1.00 79.12 108 CYS A CA 1
ATOM 821 C C . CYS A 1 108 ? 0.030 8.015 10.712 1.00 79.12 108 CYS A C 1
ATOM 823 O O . CYS A 1 108 ? -0.421 6.990 11.232 1.00 79.12 108 CYS A O 1
ATOM 825 N N . THR A 1 109 ? -0.478 9.225 10.925 1.00 82.25 109 THR A N 1
ATOM 826 C CA . THR A 1 109 ? -1.721 9.463 11.665 1.00 82.25 109 THR A CA 1
ATOM 827 C C . THR A 1 109 ? -2.900 9.444 10.703 1.00 82.25 109 THR A C 1
ATOM 829 O O . THR A 1 109 ? -2.749 9.772 9.525 1.00 82.25 109 THR A O 1
ATOM 832 N N . VAL A 1 110 ? -4.073 9.051 11.192 1.00 80.50 110 VAL A N 1
ATOM 833 C CA . VAL A 1 110 ? -5.304 9.024 10.395 1.00 80.50 110 VAL A CA 1
ATOM 834 C C . VAL A 1 110 ? -6.290 9.977 11.053 1.00 80.50 110 VAL A C 1
ATOM 836 O O . VAL A 1 110 ? -6.626 9.786 12.220 1.00 80.50 110 VAL A O 1
ATOM 839 N N . ASP A 1 111 ? -6.678 11.039 10.348 1.00 81.88 111 ASP A N 1
ATOM 840 C CA . ASP A 1 111 ? -7.545 12.111 10.867 1.00 81.88 111 ASP A CA 1
ATOM 841 C C . ASP A 1 111 ? -7.130 12.641 12.257 1.00 81.88 111 ASP A C 1
ATOM 843 O O . ASP A 1 111 ? -7.952 12.955 13.116 1.00 81.88 111 ASP A O 1
ATOM 847 N N . GLY A 1 112 ? -5.815 12.727 12.494 1.00 77.31 112 GLY A N 1
ATOM 848 C CA . GLY A 1 112 ? -5.248 13.203 13.760 1.00 77.31 112 GLY A CA 1
ATOM 849 C C . GLY A 1 112 ? -5.393 12.249 14.953 1.00 77.31 112 GLY A C 1
ATOM 850 O O . GLY A 1 112 ? -4.958 12.603 16.047 1.00 77.31 112 GLY A O 1
ATOM 851 N N . LYS A 1 113 ? -5.950 11.048 14.759 1.00 81.12 113 LYS A N 1
ATOM 852 C CA . LYS A 1 113 ? -5.978 9.970 15.756 1.00 81.12 113 LYS A CA 1
ATOM 853 C C . LYS A 1 113 ? -4.865 8.952 15.512 1.00 81.12 113 LYS A C 1
ATOM 855 O O . LYS A 1 113 ? -4.355 8.789 14.395 1.00 81.12 113 LYS A O 1
ATOM 860 N N . ASP A 1 114 ? -4.520 8.221 16.569 1.00 83.25 114 ASP A N 1
ATOM 861 C CA . ASP A 1 114 ? -3.617 7.086 16.473 1.00 83.25 114 ASP A CA 1
ATOM 862 C C . ASP A 1 114 ? -4.301 5.909 15.747 1.00 83.25 114 ASP A C 1
ATOM 864 O O . ASP A 1 114 ? -5.420 5.511 16.087 1.00 83.25 114 ASP A O 1
ATOM 868 N N . PRO A 1 115 ? -3.629 5.269 14.771 1.00 81.75 115 PRO A N 1
ATOM 869 C CA . PRO A 1 115 ? -4.205 4.168 13.995 1.00 81.75 115 PRO A CA 1
ATOM 870 C C . PRO A 1 115 ? -4.522 2.913 14.825 1.00 81.75 115 PRO A C 1
ATOM 872 O O . PRO A 1 115 ? -5.172 2.001 14.315 1.00 81.75 115 PRO A O 1
ATOM 875 N N . LYS A 1 116 ? -4.057 2.830 16.080 1.00 84.56 116 LYS A N 1
ATOM 876 C CA . LYS A 1 116 ? -4.423 1.762 17.025 1.00 84.56 116 LYS A CA 1
ATOM 877 C C . LYS A 1 116 ? -5.802 1.981 17.637 1.00 84.56 116 LYS A C 1
ATOM 879 O O . LYS A 1 116 ? -6.551 1.016 17.756 1.00 84.56 116 LYS A O 1
ATOM 884 N N . ASP A 1 117 ? -6.133 3.222 17.967 1.00 85.62 117 ASP A N 1
ATOM 885 C CA . ASP A 1 117 ? -7.413 3.564 18.585 1.00 85.62 117 ASP A CA 1
ATOM 886 C C . ASP A 1 117 ? -8.525 3.460 17.539 1.00 85.62 117 ASP A C 1
ATOM 888 O O . ASP A 1 117 ? -9.536 2.806 17.767 1.00 85.62 117 ASP A O 1
ATOM 892 N N . LEU A 1 118 ? -8.262 3.920 16.311 1.00 83.12 118 LEU A N 1
ATOM 893 C CA . LEU A 1 118 ? -9.165 3.709 15.174 1.00 83.12 118 LEU A CA 1
ATOM 894 C C . LEU A 1 118 ? -9.408 2.225 14.860 1.00 83.12 118 LEU A C 1
ATOM 896 O O . LEU A 1 118 ? -10.503 1.842 14.455 1.00 83.12 118 LEU A O 1
ATOM 900 N N . GLN A 1 119 ? -8.412 1.353 15.049 1.00 85.38 119 GLN A N 1
ATOM 901 C CA . GLN A 1 119 ? -8.619 -0.090 14.885 1.00 85.38 119 GLN A CA 1
ATOM 902 C C . GLN A 1 119 ? -9.576 -0.666 15.935 1.00 85.38 119 GLN A C 1
ATOM 904 O O . GLN A 1 119 ? -10.301 -1.617 15.621 1.00 85.38 119 GLN A O 1
ATOM 909 N N . GLN A 1 120 ? -9.580 -0.115 17.152 1.00 86.19 120 GLN A N 1
ATOM 910 C CA . GLN A 1 120 ? -10.519 -0.489 18.210 1.00 86.19 120 GLN A CA 1
ATOM 911 C C . GLN A 1 120 ? -11.914 0.060 17.902 1.00 86.19 120 GLN A C 1
ATOM 913 O O . GLN A 1 120 ? -12.832 -0.741 17.788 1.00 86.19 120 GLN A O 1
ATOM 918 N N . GLU A 1 121 ? -12.045 1.345 17.556 1.00 84.50 121 GLU A N 1
ATOM 919 C CA . GLU A 1 121 ? -13.324 1.970 17.160 1.00 84.50 121 GLU A CA 1
ATOM 920 C C . GLU A 1 121 ? -14.006 1.222 15.985 1.00 84.50 121 GLU A C 1
ATOM 922 O O . GLU A 1 121 ? -15.216 0.991 15.980 1.00 84.50 121 GLU A O 1
ATOM 927 N N . ILE A 1 122 ? -13.231 0.741 14.998 1.00 82.88 122 ILE A N 1
ATOM 928 C CA . ILE A 1 122 ? -13.746 -0.081 13.878 1.00 82.88 122 ILE A CA 1
ATOM 929 C C . ILE A 1 122 ? -14.078 -1.520 14.317 1.00 82.88 122 ILE A C 1
ATOM 931 O O . ILE A 1 122 ? -14.874 -2.211 13.675 1.00 82.88 122 ILE A O 1
ATOM 935 N N . SER A 1 123 ? -13.436 -2.032 15.368 1.00 82.25 123 SER A N 1
ATOM 936 C CA . SER A 1 123 ? -13.766 -3.342 15.948 1.00 82.25 123 SER A CA 1
ATOM 937 C C . SER A 1 123 ? -15.041 -3.292 16.781 1.00 82.25 123 SER A C 1
ATOM 939 O O . SER A 1 123 ? -15.838 -4.221 16.682 1.00 82.25 123 SER A O 1
ATOM 941 N N . ASP A 1 124 ? -15.246 -2.193 17.499 1.00 82.44 124 ASP A N 1
ATOM 942 C CA . ASP A 1 124 ? -16.429 -1.929 18.316 1.00 82.44 124 ASP A CA 1
ATOM 943 C C . ASP A 1 124 ? -17.634 -1.513 17.457 1.00 82.44 124 ASP A C 1
ATOM 945 O O . ASP A 1 124 ? -18.785 -1.664 17.863 1.00 82.44 124 ASP A O 1
ATOM 949 N N . GLY A 1 125 ? -17.378 -1.097 16.211 1.00 72.06 125 GLY A N 1
ATOM 950 C CA . GLY A 1 125 ? -18.401 -0.841 15.199 1.00 72.06 125 GLY A CA 1
ATOM 951 C C . GLY A 1 125 ? -18.914 0.596 15.180 1.00 72.06 125 GLY A C 1
ATOM 952 O O . GLY A 1 125 ? -19.943 0.845 14.557 1.00 72.06 125 GLY A O 1
ATOM 953 N N . GLU A 1 126 ? -18.206 1.531 15.818 1.00 61.94 126 GLU A N 1
ATOM 954 C CA . GLU A 1 126 ? -18.556 2.958 15.828 1.00 61.94 126 GLU A CA 1
ATOM 955 C C . GLU A 1 126 ? -18.309 3.633 14.471 1.00 61.94 126 GLU A C 1
ATOM 957 O O . GLU A 1 126 ? -19.030 4.554 14.091 1.00 61.94 126 GLU A O 1
ATOM 962 N N . ILE A 1 127 ? -17.320 3.152 13.710 1.00 62.19 127 ILE A N 1
ATOM 963 C CA . ILE A 1 127 ? -17.015 3.647 12.363 1.00 62.19 127 ILE A CA 1
ATOM 964 C C . ILE A 1 127 ? -17.603 2.683 11.335 1.00 62.19 127 ILE A C 1
ATOM 966 O O . ILE A 1 127 ? -17.087 1.580 11.109 1.00 62.19 127 ILE A O 1
ATOM 970 N N . ASP A 1 128 ? -18.685 3.111 10.6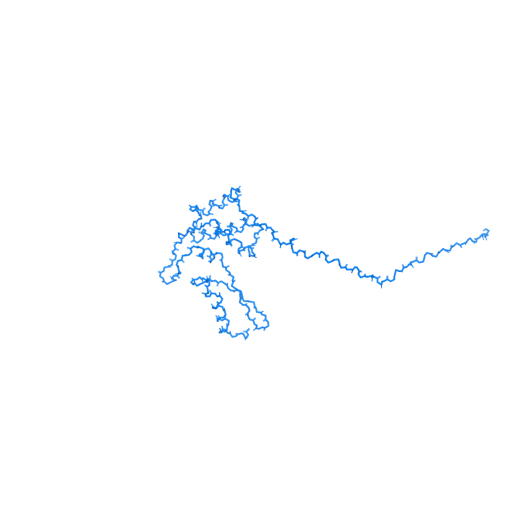88 1.00 57.00 128 ASP A N 1
ATOM 971 C CA . ASP A 1 128 ? -19.297 2.345 9.612 1.00 57.00 128 ASP A CA 1
ATOM 972 C C . ASP A 1 128 ? -18.497 2.525 8.318 1.00 57.00 128 ASP A C 1
ATOM 974 O O . ASP A 1 128 ? -18.588 3.535 7.622 1.00 57.00 128 ASP A O 1
ATOM 978 N N . VAL A 1 129 ? -17.660 1.537 8.003 1.00 61.75 129 VAL A N 1
ATOM 979 C CA . VAL A 1 129 ? -17.023 1.454 6.686 1.00 61.75 129 VAL A CA 1
ATOM 980 C C . VAL A 1 129 ? -18.123 1.126 5.681 1.00 61.75 129 VAL A C 1
ATOM 982 O O . VAL A 1 129 ? -18.746 0.069 5.846 1.00 61.75 129 VAL A O 1
ATOM 985 N N . PRO A 1 130 ? -18.330 1.945 4.630 1.00 60.56 130 PRO A N 1
ATOM 986 C CA . PRO A 1 130 ? -19.290 1.639 3.588 1.00 60.56 130 PRO A CA 1
ATOM 987 C C . PRO A 1 130 ? -18.984 0.243 3.064 1.00 60.56 130 PRO A C 1
ATOM 989 O O . PRO A 1 130 ? -17.921 -0.013 2.486 1.00 60.56 130 PRO A O 1
ATOM 992 N N . LEU A 1 131 ? -19.898 -0.688 3.330 1.00 54.94 131 LEU A N 1
ATOM 993 C CA . LEU A 1 131 ? -19.917 -1.979 2.676 1.00 54.94 131 LEU A CA 1
ATOM 994 C C . LEU A 1 131 ? -20.219 -1.657 1.226 1.00 54.94 131 LEU A C 1
ATOM 996 O O . LEU A 1 131 ? -21.382 -1.557 0.841 1.00 54.94 131 LEU A O 1
ATOM 1000 N N . GLU A 1 132 ? -19.173 -1.393 0.446 1.00 52.06 132 GLU A N 1
ATOM 1001 C CA . GLU A 1 132 ? -19.335 -1.269 -0.982 1.00 52.06 132 GLU A CA 1
ATOM 1002 C C . GLU A 1 132 ? -20.000 -2.561 -1.424 1.00 52.06 132 GLU A C 1
ATOM 1004 O O . GLU A 1 132 ? -19.510 -3.679 -1.215 1.00 52.06 132 GLU A O 1
ATOM 1009 N N . GLN A 1 133 ? -21.233 -2.345 -1.856 1.00 46.19 133 GLN A N 1
ATOM 1010 C CA . GLN A 1 133 ? -22.196 -3.350 -2.193 1.00 46.19 133 GLN A CA 1
ATOM 1011 C C . GLN A 1 133 ? -21.531 -4.306 -3.174 1.00 46.19 133 GLN A C 1
ATOM 1013 O O . GLN A 1 133 ? -20.688 -3.932 -3.990 1.00 46.19 133 GLN A O 1
ATOM 1018 N N . ARG A 1 134 ? -21.946 -5.566 -3.108 1.00 42.53 134 ARG A N 1
ATOM 1019 C CA . ARG A 1 134 ? -21.798 -6.546 -4.185 1.00 42.53 134 ARG A CA 1
ATOM 1020 C C . ARG A 1 134 ? -22.553 -6.051 -5.435 1.00 42.53 134 ARG A C 1
ATOM 1022 O O . ARG A 1 134 ? -23.482 -6.697 -5.903 1.00 42.53 134 ARG A O 1
ATOM 1029 N N . SER A 1 135 ? -22.206 -4.890 -5.968 1.00 39.84 135 SER A N 1
ATOM 1030 C CA . SER A 1 135 ? -22.769 -4.373 -7.200 1.00 39.84 135 SER A CA 1
ATOM 1031 C C . SER A 1 135 ? -22.077 -5.119 -8.330 1.00 39.84 135 SER A C 1
ATOM 1033 O O . SER A 1 135 ? -20.872 -4.992 -8.528 1.00 39.84 135 SER A O 1
ATOM 1035 N N . SER A 1 136 ? -22.862 -5.924 -9.045 1.00 41.09 136 SER A N 1
ATOM 1036 C CA . SER A 1 136 ? -22.486 -6.609 -10.285 1.00 41.09 136 SER A CA 1
ATOM 1037 C C . SER A 1 136 ? -21.757 -7.961 -10.177 1.00 41.09 136 SER A C 1
ATOM 1039 O O . SER A 1 136 ? -20.723 -8.201 -10.791 1.00 41.09 136 SER A O 1
ATOM 1041 N N . TRP A 1 137 ? -22.355 -8.926 -9.472 1.00 40.75 137 TRP A N 1
ATOM 1042 C CA . TRP A 1 137 ? -22.340 -10.318 -9.979 1.00 40.75 137 TRP A CA 1
ATOM 1043 C C . TRP A 1 137 ? -23.747 -10.854 -10.295 1.00 40.75 137 TRP A C 1
ATOM 1045 O O . TRP A 1 137 ? -23.886 -11.938 -10.849 1.00 40.75 137 TRP A O 1
ATOM 1055 N N . MET A 1 138 ? -24.788 -10.069 -9.987 1.00 40.34 138 MET A N 1
ATOM 1056 C CA . MET A 1 138 ? -26.188 -10.422 -10.240 1.00 40.34 138 MET A CA 1
ATOM 1057 C C . MET A 1 138 ? -26.857 -9.536 -11.309 1.00 40.34 138 MET A C 1
ATOM 1059 O O . MET A 1 138 ? -27.912 -9.902 -11.807 1.00 40.34 138 MET A O 1
ATOM 1063 N N . GLU A 1 139 ? -26.227 -8.427 -11.724 1.00 45.97 139 GLU A N 1
ATOM 1064 C CA . GLU A 1 139 ? -26.753 -7.514 -12.763 1.00 45.97 139 GLU A CA 1
ATOM 1065 C C . GLU A 1 139 ? -26.191 -7.764 -14.175 1.00 45.97 139 GLU A C 1
ATOM 1067 O O . GLU A 1 139 ? -26.652 -7.157 -15.135 1.00 45.97 139 GLU A O 1
ATOM 1072 N N . VAL A 1 140 ? -25.237 -8.690 -14.337 1.00 49.50 140 VAL A N 1
ATOM 1073 C CA . VAL A 1 140 ? -24.773 -9.161 -15.659 1.00 49.50 140 VAL A CA 1
ATOM 1074 C C . VAL A 1 140 ? -25.008 -10.663 -15.788 1.00 49.50 140 VAL A C 1
ATOM 1076 O O . VAL A 1 140 ? -24.152 -11.415 -16.247 1.00 49.50 140 VAL A O 1
ATOM 1079 N N . ALA A 1 141 ? -26.181 -11.129 -15.366 1.00 44.19 141 ALA A N 1
ATOM 1080 C CA . ALA A 1 141 ? -26.735 -12.303 -16.014 1.00 44.19 141 ALA A CA 1
ATOM 1081 C C . ALA A 1 141 ? -27.347 -11.799 -17.334 1.00 44.19 141 ALA A C 1
ATOM 1083 O O . ALA A 1 141 ? -28.407 -11.170 -17.285 1.00 44.19 141 ALA A O 1
ATOM 1084 N N . PRO A 1 142 ? -26.726 -12.010 -18.518 1.00 55.34 142 PRO A N 1
ATOM 1085 C CA . PRO A 1 142 ? -27.534 -12.020 -19.731 1.00 55.34 142 PRO A CA 1
ATOM 1086 C C . PRO A 1 142 ? -28.692 -12.984 -19.465 1.00 55.34 142 PRO A C 1
ATOM 1088 O O . PRO A 1 142 ? -28.473 -14.020 -18.828 1.00 55.34 142 PRO A O 1
ATOM 1091 N N . ALA A 1 143 ? -29.907 -12.584 -19.860 1.00 57.31 143 ALA A N 1
ATOM 1092 C CA . ALA A 1 143 ? -31.141 -13.343 -19.660 1.00 57.31 143 ALA A CA 1
ATOM 1093 C C . ALA A 1 143 ? -30.865 -14.848 -19.761 1.00 57.31 143 ALA A C 1
ATOM 1095 O O . ALA A 1 143 ? -30.107 -15.219 -20.665 1.00 57.31 143 ALA A O 1
ATOM 1096 N N . PRO A 1 144 ? -31.418 -15.693 -18.863 1.00 54.09 144 PRO A N 1
ATOM 1097 C CA . PRO A 1 144 ? -31.174 -17.126 -18.908 1.00 54.09 144 PRO A CA 1
ATOM 1098 C C . PRO A 1 144 ? -31.365 -17.563 -20.350 1.00 54.09 144 PRO A C 1
ATOM 1100 O O . PRO A 1 144 ? -32.460 -17.435 -20.901 1.00 54.09 144 PRO A O 1
ATOM 1103 N N . ILE A 1 145 ? -30.266 -17.969 -20.991 1.00 54.81 145 ILE A N 1
ATOM 1104 C CA . ILE A 1 145 ? -30.337 -18.591 -22.298 1.00 54.81 145 ILE A CA 1
ATOM 1105 C C . ILE A 1 145 ? -31.133 -19.845 -21.997 1.00 54.81 145 ILE A C 1
ATOM 1107 O O . ILE A 1 145 ? -30.618 -20.790 -21.400 1.00 54.81 145 ILE A O 1
ATOM 1111 N N . ILE A 1 146 ? -32.425 -19.786 -22.308 1.00 55.22 146 ILE A N 1
ATOM 1112 C CA . ILE A 1 146 ? -33.267 -20.949 -22.490 1.00 55.22 146 ILE A CA 1
ATOM 1113 C C . ILE A 1 146 ? -32.522 -21.713 -23.572 1.00 55.22 146 ILE A C 1
ATOM 1115 O O . ILE A 1 146 ? -32.628 -21.399 -24.757 1.00 55.22 146 ILE A O 1
ATOM 1119 N N . TYR A 1 147 ? -31.648 -22.629 -23.158 1.00 51.81 147 TYR A N 1
ATOM 1120 C CA . TYR A 1 147 ? -31.120 -23.612 -24.072 1.00 51.81 147 TYR A CA 1
ATOM 1121 C C . TYR A 1 147 ? -32.369 -24.320 -24.582 1.00 51.81 147 TYR A C 1
ATOM 1123 O O . TYR A 1 147 ? -33.106 -24.859 -23.751 1.00 51.81 147 TYR A O 1
ATOM 1131 N N . PRO A 1 148 ? -32.681 -24.266 -25.889 1.00 49.16 148 PRO A N 1
ATOM 1132 C CA . PRO A 1 148 ? -33.722 -25.127 -26.403 1.00 49.16 148 PRO A CA 1
ATOM 1133 C C . PRO A 1 148 ? -33.300 -26.532 -25.998 1.00 49.16 148 PRO A C 1
ATOM 1135 O O . PRO A 1 148 ? -32.178 -26.952 -26.307 1.00 49.16 148 PRO A O 1
ATOM 1138 N N . GLU A 1 149 ? -34.143 -27.215 -25.227 1.00 50.91 149 GLU A N 1
ATOM 1139 C CA . GLU A 1 149 ? -33.943 -28.630 -24.985 1.00 50.91 149 GLU A CA 1
ATOM 1140 C C . GLU A 1 149 ? -33.809 -29.256 -26.364 1.00 50.91 149 GLU A C 1
ATOM 1142 O O . GLU A 1 149 ? -34.714 -29.188 -27.199 1.00 50.91 149 GLU A O 1
ATOM 1147 N N . LYS A 1 150 ? -32.605 -29.759 -26.647 1.00 52.75 150 LYS A N 1
ATOM 1148 C CA . LYS A 1 150 ? -32.356 -30.568 -27.830 1.00 52.75 150 LYS A C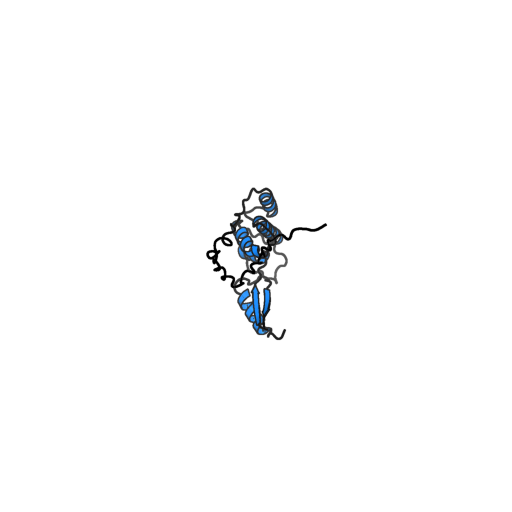A 1
ATOM 1149 C C . LYS A 1 150 ? -33.459 -31.623 -27.798 1.00 52.75 150 LYS A C 1
ATOM 1151 O O . LYS A 1 150 ? -33.488 -32.348 -26.802 1.00 52.75 150 LYS A O 1
ATOM 1156 N N . PRO A 1 151 ? -34.355 -31.712 -28.799 1.00 49.62 151 PRO A N 1
ATOM 1157 C CA . PRO A 1 151 ? -35.331 -32.785 -28.819 1.00 49.62 151 PRO A CA 1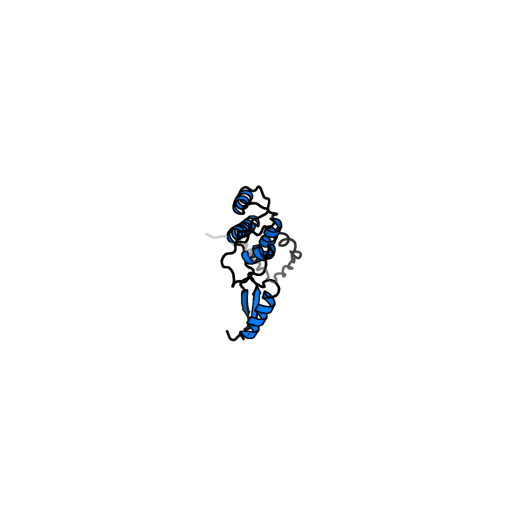
ATOM 1158 C C . PRO A 1 151 ? -34.518 -34.071 -28.767 1.00 49.62 151 PRO A C 1
ATOM 1160 O O . PRO A 1 151 ? -33.714 -34.351 -29.662 1.00 49.62 151 PRO A O 1
ATOM 1163 N N . SER A 1 152 ? -34.614 -34.770 -27.639 1.00 51.44 152 SER A N 1
ATOM 1164 C CA . SER A 1 152 ? -33.885 -35.997 -27.402 1.00 51.44 152 SER A CA 1
ATOM 1165 C C . SER A 1 152 ? -34.440 -37.013 -28.383 1.00 51.44 152 SER A C 1
ATOM 1167 O O . SER A 1 152 ? -35.453 -37.658 -28.135 1.00 51.44 152 SER A O 1
ATOM 1169 N N . SER A 1 153 ? -33.786 -37.130 -29.533 1.00 55.16 153 SER A N 1
ATOM 1170 C CA . SER A 1 153 ? -33.978 -38.220 -30.480 1.00 55.16 153 SER A CA 1
ATOM 1171 C C . SER A 1 153 ? -33.321 -39.484 -29.922 1.00 55.16 153 SER A C 1
ATOM 1173 O O . SER A 1 153 ? -32.405 -40.049 -30.513 1.00 55.16 153 SER A O 1
ATOM 1175 N N . SER A 1 154 ? -33.765 -39.897 -28.743 1.00 55.28 154 SER A N 1
ATOM 1176 C CA . SER A 1 154 ? -33.568 -41.233 -28.205 1.00 55.28 154 SER A CA 1
ATOM 1177 C C . SER A 1 154 ? -34.957 -41.866 -28.193 1.00 55.28 154 SER A C 1
ATOM 1179 O O . SER A 1 154 ? -35.795 -41.408 -27.414 1.00 55.28 154 SER A O 1
ATOM 1181 N N . PRO A 1 155 ? -35.246 -42.836 -29.080 1.00 54.47 155 PRO A N 1
ATOM 1182 C CA . PRO A 1 155 ? -36.520 -43.539 -29.046 1.00 54.47 155 PRO A CA 1
ATOM 1183 C C . PRO A 1 155 ? -36.675 -44.189 -27.670 1.00 54.47 155 PRO A C 1
ATOM 1185 O O . PRO A 1 155 ? -35.781 -44.905 -27.212 1.00 54.47 155 PRO A O 1
ATOM 1188 N N . GLY A 1 156 ? -37.778 -43.877 -26.990 1.00 49.41 156 GLY A N 1
ATOM 1189 C CA . GLY A 1 156 ? -38.148 -44.543 -25.751 1.00 49.41 156 GLY A CA 1
ATOM 1190 C C . GLY A 1 156 ? -38.320 -46.028 -26.038 1.00 49.41 156 GLY A C 1
ATOM 1191 O O . GLY A 1 156 ? -39.092 -46.405 -26.915 1.00 49.41 156 GLY A O 1
ATOM 1192 N N . LEU A 1 157 ? -37.563 -46.866 -25.334 1.00 46.56 157 LEU A N 1
ATOM 1193 C CA . LEU A 1 157 ? -37.858 -48.289 -25.263 1.00 46.56 157 LEU A CA 1
ATOM 1194 C C . LEU A 1 157 ? -39.141 -48.428 -24.447 1.00 46.56 157 LEU A C 1
ATOM 1196 O O . LEU A 1 157 ? -39.111 -48.431 -23.218 1.00 46.56 157 LEU A O 1
ATOM 1200 N N . GLU A 1 158 ? -40.269 -48.491 -25.143 1.00 45.09 158 GLU A N 1
ATOM 1201 C CA . GLU A 1 158 ? -41.488 -49.061 -24.594 1.00 45.09 158 GLU A CA 1
ATOM 1202 C C . GLU A 1 158 ? -41.196 -50.535 -24.299 1.00 45.09 158 GLU A C 1
ATOM 1204 O O . GLU A 1 158 ? -41.002 -51.353 -25.199 1.00 45.09 158 GLU A O 1
ATOM 1209 N N . THR A 1 159 ? -41.093 -50.879 -23.018 1.00 46.84 159 THR A N 1
ATOM 1210 C CA . THR A 1 159 ? -41.201 -52.270 -22.587 1.00 46.84 159 THR A CA 1
ATOM 1211 C C . THR A 1 159 ? -42.640 -52.702 -22.810 1.00 46.84 159 THR A C 1
ATOM 1213 O O . THR A 1 159 ? -43.537 -52.307 -22.067 1.00 46.84 159 THR A O 1
ATOM 1216 N N . ILE A 1 160 ? -42.829 -53.487 -23.866 1.00 44.50 160 ILE A N 1
ATOM 1217 C CA . ILE A 1 160 ? -44.030 -54.259 -24.165 1.00 44.50 160 ILE A CA 1
ATOM 1218 C C . ILE A 1 160 ? -44.355 -55.096 -22.920 1.00 44.50 160 ILE A C 1
ATOM 1220 O O . ILE A 1 160 ? -43.611 -56.013 -22.577 1.00 44.50 160 ILE A O 1
ATOM 1224 N N . PHE A 1 161 ? -45.431 -54.750 -22.213 1.00 38.59 161 PHE A N 1
ATOM 1225 C CA . PHE A 1 161 ? -46.100 -55.702 -21.335 1.00 38.59 161 PHE A CA 1
ATOM 1226 C C . PHE A 1 161 ? -46.890 -56.629 -22.252 1.00 38.59 161 PHE A C 1
ATOM 1228 O O . PHE A 1 161 ? -47.863 -56.221 -22.881 1.00 38.59 161 PHE A O 1
ATOM 1235 N N . GLU A 1 162 ? -46.389 -57.846 -22.401 1.00 47.38 162 GLU A N 1
ATOM 1236 C CA . GLU A 1 162 ? -47.069 -58.911 -23.115 1.00 47.38 162 GLU A CA 1
ATOM 1237 C C . GLU A 1 162 ? -48.169 -59.445 -22.188 1.00 47.38 162 GLU A C 1
ATOM 1239 O O . GLU A 1 162 ? -47.902 -60.150 -21.213 1.00 47.38 162 GLU A O 1
ATOM 1244 N N . ASP A 1 163 ? -49.406 -59.029 -22.462 1.00 44.91 163 ASP A N 1
ATOM 1245 C CA . ASP A 1 163 ? -50.611 -59.688 -21.971 1.00 44.91 163 ASP A CA 1
ATOM 1246 C C . ASP A 1 163 ? -50.637 -61.113 -22.543 1.00 44.91 163 ASP A C 1
ATOM 1248 O O . ASP A 1 163 ? -51.043 -61.334 -23.684 1.00 44.91 163 ASP A O 1
ATOM 1252 N N . VAL A 1 164 ? -50.201 -62.092 -21.750 1.00 46.38 164 VAL A N 1
ATOM 1253 C CA . VAL A 1 164 ? -50.551 -63.500 -21.967 1.00 46.38 164 VAL A CA 1
ATOM 1254 C C . VAL A 1 164 ? -51.667 -63.840 -20.987 1.00 46.38 164 VAL A C 1
ATOM 1256 O O . VAL A 1 164 ? -51.431 -64.282 -19.864 1.00 46.38 164 VAL A O 1
ATOM 1259 N N . ALA A 1 165 ? -52.897 -63.585 -21.424 1.00 50.19 165 ALA A N 1
ATOM 1260 C CA . ALA A 1 165 ? -54.080 -64.240 -20.895 1.00 50.19 165 ALA A CA 1
ATOM 1261 C C . ALA A 1 165 ? -54.324 -65.507 -21.722 1.00 50.19 165 ALA A C 1
ATOM 1263 O O . ALA A 1 165 ? -54.462 -65.412 -22.936 1.00 50.19 165 ALA A O 1
ATOM 1264 N N . GLU A 1 166 ? -54.335 -66.677 -21.086 1.00 42.94 166 GLU A N 1
ATOM 1265 C CA . GLU A 1 166 ? -55.524 -67.540 -21.022 1.00 42.94 166 GLU A CA 1
ATOM 1266 C C . GLU A 1 166 ? -55.224 -68.870 -20.320 1.00 42.94 166 GLU A C 1
ATOM 1268 O O . GLU A 1 166 ? -54.130 -69.432 -20.390 1.00 42.94 166 GLU A O 1
ATOM 1273 N N . GLU A 1 167 ? -56.256 -69.312 -19.606 1.00 48.75 167 GLU A N 1
ATOM 1274 C CA . GLU A 1 167 ? -56.444 -70.580 -18.912 1.00 48.75 167 GLU A CA 1
ATOM 1275 C C . GLU A 1 167 ? -56.087 -71.810 -19.759 1.00 48.75 167 GLU A C 1
ATOM 1277 O O . GLU A 1 167 ? -56.399 -71.878 -20.945 1.00 48.75 167 GLU A O 1
ATOM 1282 N N . TYR A 1 168 ? -55.559 -72.845 -19.099 1.00 49.59 168 TYR A N 1
ATOM 1283 C CA . TYR A 1 168 ? -55.913 -74.223 -19.434 1.00 49.59 168 TYR A CA 1
ATOM 1284 C C . TYR A 1 168 ? -56.253 -74.983 -18.154 1.00 49.59 168 TYR A C 1
ATOM 1286 O O . TYR A 1 168 ? -55.423 -75.145 -17.257 1.00 49.59 168 TYR A O 1
ATOM 1294 N N . ASP A 1 169 ? -57.512 -75.400 -18.128 1.00 46.09 169 ASP A N 1
ATOM 1295 C CA . ASP A 1 169 ? -58.144 -76.350 -17.228 1.00 46.09 169 ASP A CA 1
ATOM 1296 C C . ASP A 1 169 ? -57.434 -77.716 -17.169 1.00 46.09 169 ASP A C 1
ATOM 1298 O O . ASP A 1 169 ? -56.884 -78.205 -18.157 1.00 46.09 169 ASP A O 1
ATOM 1302 N N . ASP A 1 170 ? -57.585 -78.321 -15.988 1.00 46.06 170 ASP A N 1
ATOM 1303 C CA . ASP A 1 170 ? -57.766 -79.746 -15.678 1.00 46.06 170 ASP A CA 1
ATOM 1304 C C . ASP A 1 170 ? -56.707 -80.797 -16.082 1.00 46.06 170 ASP A C 1
ATOM 1306 O O . ASP A 1 170 ? -56.454 -81.084 -17.251 1.00 46.06 170 ASP A O 1
ATOM 1310 N N . LEU A 1 171 ? -56.229 -81.559 -15.084 1.00 50.44 171 LEU A N 1
ATOM 1311 C CA . LEU A 1 171 ? -56.788 -82.892 -14.776 1.00 50.44 171 LEU A CA 1
ATOM 1312 C C . LEU A 1 171 ? -56.013 -83.626 -13.655 1.00 50.44 171 LEU A C 1
ATOM 1314 O O . LEU A 1 171 ? -54.789 -83.739 -13.713 1.00 50.44 171 LEU A O 1
ATOM 1318 N N . ALA A 1 172 ? -56.811 -84.256 -12.778 1.00 43.88 172 ALA A N 1
ATOM 1319 C CA . ALA A 1 172 ? -56.559 -85.434 -11.921 1.00 43.88 172 ALA A CA 1
ATOM 1320 C C . ALA A 1 172 ? -55.884 -85.257 -10.546 1.00 43.88 172 ALA A C 1
ATOM 1322 O O . ALA A 1 172 ? -54.662 -85.007 -10.467 1.00 43.88 172 ALA A O 1
#

Secondary structure (DSSP, 8-state):
----HHHHHHHHHHHHTTT-TTS--EEEEEEETTEEEEEEE--HHHHHHHHTT-----TTT-S------EE-HHHHHHHHHHHTTT---SSHHHHHHHHHHHHHHHT-EETTB-HHHHHHHHHHT-S-------TTSSS---S-----------------------------

pLDDT: mean 70.66, std 15.57, range [38.59, 88.5]

Sequence (172 aa):
MGLSPKKIGEDIAKETAKEWKGLRVTVKLTVQNRQAKVTVVPSAAALVIKALKEPERDRKKTKNIKHNGNISLDDVIEIAKVMKPRSMAKDLRGTVKEILGTCVSVGCTVDGKDPKDLQQEISDGEIDVPLEQRSSWMEVAPAPIIYPEKPSSSPGLETIFEDVAEEYDDLA

Foldseek 3Di:
DPADPVVVVVVCCVVCVPQPPLHDWDWDWDDDPNDTDIDTDGDLLSLVCSQQVDPRDPPPPDDDDQPAGEHELVSLLVSLVVCVVVDPDPFSLSSSLVSLVSCVVSNYHYPNHRSVVVNVCSVVPVDDRPRPDPPPPPVPPPPPPPPPPPPPPPPDPDPDPDPDDDDDDDDD

InterPro domains:
  IPR000911 Ribosomal protein uL11 [PTHR11661] (2-129)
  IPR000911 Ribosomal protein uL11 [SM00649] (1-111)
  IPR000911 Ribosomal protein uL11 [cd00349] (2-110)
  IPR020783 Large ribosomal subunit protein uL11, C-terminal [PF00298] (41-110)
  IPR020784 Large ribosomal subunit protein uL11, N-terminal [PF03946] (2-36)
  IPR020785 Large ribosomal subunit protein uL11, conserved site [PS00359] (97-112)
  IPR036769 Large ribosomal subunit protein uL11, C-terminal domain superfamily [G3DSA:1.10.10.250] (48-130)
  IPR036769 Large ribosomal subunit protein uL11, C-terminal domain superfamily [SSF46906] (42-115)
  IPR036796 Large ribosomal subunit protein uL11, N-terminal domain superfamily [G3DSA:3.30.1550.10] (1-47)
  IPR036796 Large ribosomal subunit protein uL11, N-terminal domain superfamily [SSF54747] (2-53)

Organism: NCBI:txid34281

Radius of gyration: 31.96 Å; chains: 1; bounding box: 80×100×49 Å